Protein AF-A0A7Y3XAJ5-F1 (afdb_monomer_lite)

Radius of gyration: 18.51 Å; chains: 1; bounding box: 49×24×65 Å

pLDDT: mean 74.57, std 16.71, range [30.5, 94.56]

Secondary structure (DSSP, 8-state):
-TTHHHHHHHHHHHHHHHHHHHHTGGGTEEEEEEEE-SSTT--EEEEEEEEEEEEEETTEEEEEEEETTTTEEEEEEGGGEEEEEEEEEEPP---HHHHHHHHHH-SSS--SS--S-------------

InterPro domains:
  IPR026881 WYL domain [PF13280] (28-85)
  IPR051534 CBASS antivirus and pafABC operon-associated protein [PTHR34580] (29-111)

Sequence (129 aa):
MSAYASNLSKIAFQKIECLILLLRPLAGHCLEFDYQSRSEAGDSQRRCAHPQRLLHYRSNWYLLALCERAKALRLFSLDRMINIETTMDPCHRLNATELDEFSLAGFGIFGGKPKDVAHLLFLNMPLGG

Organism: NCBI:txid2732867

Structure (mmCIF, N/CA/C/O backbone):
data_AF-A0A7Y3XAJ5-F1
#
_entry.id   AF-A0A7Y3XAJ5-F1
#
loop_
_atom_site.group_PDB
_atom_site.id
_atom_site.type_symbol
_atom_site.label_atom_id
_atom_site.label_alt_id
_atom_site.label_comp_id
_atom_site.label_asym_id
_atom_site.label_entity_id
_atom_site.label_seq_id
_atom_site.pdbx_PDB_ins_code
_atom_site.Cartn_x
_atom_site.Cartn_y
_atom_site.Cartn_z
_atom_site.occupancy
_atom_site.B_iso_or_equiv
_atom_site.auth_seq_id
_atom_site.auth_comp_id
_atom_site.auth_asym_id
_atom_site.auth_atom_id
_atom_site.pdbx_PDB_model_num
ATOM 1 N N . MET A 1 1 ? 26.992 -4.653 -19.922 1.00 42.34 1 MET A N 1
ATOM 2 C CA . MET A 1 1 ? 26.283 -5.713 -19.160 1.00 42.34 1 MET A CA 1
ATOM 3 C C . MET A 1 1 ? 26.526 -5.684 -17.635 1.00 42.34 1 MET A C 1
ATOM 5 O O . MET A 1 1 ? 26.036 -6.572 -16.956 1.00 42.34 1 MET A O 1
ATOM 9 N N . SER A 1 2 ? 27.183 -4.663 -17.053 1.00 51.50 2 SER A N 1
ATOM 10 C CA . SER A 1 2 ? 27.644 -4.707 -15.643 1.00 51.50 2 SER A CA 1
ATOM 11 C C . SER A 1 2 ? 26.782 -3.950 -14.611 1.00 51.50 2 SER A C 1
ATOM 13 O O . SER A 1 2 ? 26.928 -4.199 -13.420 1.00 51.50 2 SER A O 1
ATOM 15 N N . ALA A 1 3 ? 25.890 -3.043 -15.031 1.00 39.28 3 ALA A N 1
ATOM 16 C CA . ALA A 1 3 ? 25.078 -2.221 -14.115 1.00 39.28 3 ALA A CA 1
ATOM 17 C C . ALA A 1 3 ? 23.664 -2.784 -13.857 1.00 39.28 3 ALA A C 1
ATOM 19 O O . ALA A 1 3 ? 23.052 -2.523 -12.828 1.00 39.28 3 ALA A O 1
ATOM 20 N N . TYR A 1 4 ? 23.135 -3.579 -14.792 1.00 32.66 4 TYR A N 1
ATOM 21 C CA . TYR A 1 4 ? 21.792 -4.157 -14.681 1.00 32.66 4 TYR A CA 1
ATOM 22 C C . TYR A 1 4 ? 21.769 -5.346 -13.711 1.00 32.66 4 TYR A C 1
ATOM 24 O O . TYR A 1 4 ? 20.902 -5.427 -12.849 1.00 32.66 4 TYR A O 1
ATOM 32 N N . ALA A 1 5 ? 22.780 -6.219 -13.781 1.00 30.50 5 ALA A N 1
ATOM 33 C CA . ALA A 1 5 ? 22.932 -7.351 -12.868 1.00 30.50 5 ALA A CA 1
ATOM 34 C C . ALA A 1 5 ? 23.247 -6.914 -11.424 1.00 30.50 5 ALA A C 1
ATOM 36 O O . ALA A 1 5 ? 22.769 -7.541 -10.483 1.00 30.50 5 ALA A O 1
ATOM 37 N N . SER A 1 6 ? 23.994 -5.816 -11.241 1.00 40.12 6 SER A N 1
ATOM 38 C CA . SER A 1 6 ? 24.293 -5.253 -9.915 1.00 40.12 6 SER A CA 1
ATOM 39 C C . SER A 1 6 ? 23.100 -4.519 -9.293 1.00 40.12 6 SER A C 1
ATOM 41 O O . SER A 1 6 ? 22.924 -4.547 -8.077 1.00 40.12 6 SER A O 1
ATOM 43 N N . ASN A 1 7 ? 22.241 -3.906 -10.113 1.00 45.47 7 ASN A N 1
ATOM 44 C CA . ASN A 1 7 ? 20.960 -3.371 -9.654 1.00 45.47 7 ASN A CA 1
ATOM 45 C C . ASN A 1 7 ? 19.964 -4.487 -9.331 1.00 45.47 7 ASN A C 1
ATOM 47 O O . ASN A 1 7 ? 19.308 -4.418 -8.300 1.00 45.47 7 ASN A O 1
ATOM 51 N N . LEU A 1 8 ? 19.885 -5.543 -10.146 1.00 42.75 8 LEU A N 1
ATOM 52 C CA . LEU A 1 8 ? 19.041 -6.710 -9.866 1.00 42.75 8 LEU A CA 1
ATOM 53 C C . LEU A 1 8 ? 19.447 -7.418 -8.571 1.00 42.75 8 LEU A C 1
ATOM 55 O O . LEU A 1 8 ? 18.570 -7.808 -7.804 1.00 42.75 8 LEU A O 1
ATOM 59 N N . SER A 1 9 ? 20.749 -7.547 -8.295 1.00 47.47 9 SER A N 1
ATOM 60 C CA . SER A 1 9 ? 21.222 -8.114 -7.033 1.00 47.47 9 SER A CA 1
ATOM 61 C C . SER A 1 9 ? 20.912 -7.194 -5.851 1.00 47.47 9 SER A C 1
ATOM 63 O O . SER A 1 9 ? 20.347 -7.671 -4.875 1.00 47.47 9 SER A O 1
ATOM 65 N N . LYS A 1 10 ? 21.143 -5.876 -5.947 1.00 49.62 10 LYS A N 1
ATOM 66 C CA . LYS A 1 10 ? 20.713 -4.910 -4.914 1.00 49.62 10 LYS A CA 1
ATOM 67 C C . LYS A 1 10 ? 19.207 -4.949 -4.652 1.00 49.62 10 LYS A C 1
ATOM 69 O O . LYS A 1 10 ? 18.805 -4.998 -3.498 1.00 49.62 10 LYS A O 1
ATOM 74 N N . ILE A 1 11 ? 18.384 -4.988 -5.699 1.00 49.56 11 ILE A N 1
ATOM 75 C CA . ILE A 1 11 ? 16.921 -5.080 -5.598 1.00 49.56 11 ILE A CA 1
ATOM 76 C C . ILE A 1 11 ? 16.510 -6.410 -4.955 1.00 49.56 11 ILE A C 1
ATOM 78 O O . ILE A 1 11 ? 15.626 -6.430 -4.105 1.00 49.56 11 ILE A O 1
ATOM 82 N N . ALA A 1 12 ? 17.147 -7.526 -5.319 1.00 50.03 12 ALA A N 1
ATOM 83 C CA . ALA A 1 12 ? 16.875 -8.830 -4.718 1.00 50.03 12 ALA A CA 1
ATOM 84 C C . ALA A 1 12 ? 17.289 -8.890 -3.235 1.00 50.03 12 ALA A C 1
ATOM 86 O O . ALA A 1 12 ? 16.532 -9.408 -2.418 1.00 50.03 12 ALA A O 1
ATOM 87 N N . PHE A 1 13 ? 18.433 -8.305 -2.866 1.00 49.12 13 PHE A N 1
ATOM 88 C CA . PHE A 1 13 ? 18.877 -8.187 -1.474 1.00 49.12 13 PHE A CA 1
ATOM 89 C C . PHE A 1 13 ? 17.968 -7.262 -0.662 1.00 49.12 13 PHE A C 1
ATOM 91 O O . PHE A 1 13 ? 17.535 -7.644 0.417 1.00 49.12 13 PHE A O 1
ATOM 98 N N . GLN A 1 14 ? 17.580 -6.111 -1.211 1.00 50.66 14 GLN A N 1
ATOM 99 C CA . GLN A 1 14 ? 16.647 -5.184 -0.573 1.00 50.66 14 GLN A CA 1
ATOM 100 C C . GLN A 1 14 ? 15.250 -5.799 -0.419 1.00 50.66 14 GLN A C 1
ATOM 102 O O . GLN A 1 14 ? 14.596 -5.567 0.589 1.00 50.66 14 GLN A O 1
ATOM 107 N N . LYS A 1 15 ? 14.808 -6.655 -1.352 1.00 57.28 15 LYS A N 1
ATOM 108 C CA . LYS A 1 15 ? 13.579 -7.459 -1.220 1.00 57.28 15 LYS A CA 1
ATOM 109 C C . LYS A 1 15 ? 13.671 -8.500 -0.108 1.00 57.28 15 LYS A C 1
ATOM 111 O O . LYS A 1 15 ? 12.702 -8.661 0.624 1.00 57.28 15 LYS A O 1
ATOM 116 N N . ILE A 1 16 ? 14.797 -9.204 0.015 1.00 54.03 16 ILE A N 1
ATOM 117 C CA . ILE A 1 16 ? 15.019 -10.208 1.068 1.00 54.03 16 ILE A CA 1
ATOM 118 C C . ILE A 1 16 ? 15.134 -9.525 2.436 1.00 54.03 16 ILE A C 1
ATOM 120 O O . ILE A 1 16 ? 14.492 -9.969 3.385 1.00 54.03 16 ILE A O 1
ATOM 124 N N . GLU A 1 17 ? 15.852 -8.403 2.525 1.00 55.59 17 GLU A N 1
ATOM 125 C CA . GLU A 1 17 ? 15.883 -7.569 3.725 1.00 55.59 17 GLU A CA 1
ATOM 126 C C . GLU A 1 17 ? 14.506 -7.006 4.045 1.00 55.59 17 GLU A C 1
ATOM 128 O O . GLU A 1 17 ? 14.108 -7.112 5.190 1.00 55.59 17 GLU A O 1
ATOM 133 N N . CYS A 1 18 ? 13.720 -6.522 3.075 1.00 55.22 18 CYS A N 1
ATOM 134 C CA . CYS A 1 18 ? 12.323 -6.142 3.309 1.00 55.22 18 CYS A CA 1
ATOM 135 C C . CYS A 1 18 ? 11.501 -7.312 3.827 1.00 55.22 18 CYS A C 1
ATOM 137 O O . CYS A 1 18 ? 10.707 -7.122 4.728 1.00 55.22 18 CYS A O 1
ATOM 139 N N . LEU A 1 19 ? 11.654 -8.516 3.278 1.00 60.94 19 LEU A N 1
ATOM 140 C CA . LEU A 1 19 ? 10.885 -9.679 3.715 1.00 60.94 19 LEU A CA 1
ATOM 141 C C . LEU A 1 19 ? 11.210 -10.029 5.178 1.00 60.94 19 LEU A C 1
ATOM 143 O O . LEU A 1 19 ? 10.305 -10.251 5.978 1.00 60.94 19 LEU A O 1
ATOM 147 N N . ILE A 1 20 ? 12.494 -9.998 5.547 1.00 56.84 20 ILE A N 1
ATOM 148 C CA . ILE A 1 20 ? 12.991 -10.248 6.910 1.00 56.84 20 ILE A CA 1
ATOM 149 C C . ILE A 1 20 ? 12.623 -9.090 7.859 1.00 56.84 20 ILE A C 1
ATOM 151 O O . ILE A 1 20 ? 12.173 -9.312 8.983 1.00 56.84 20 ILE A O 1
ATOM 155 N N . LEU A 1 21 ? 12.745 -7.849 7.390 1.00 52.81 21 LEU A N 1
ATOM 156 C CA . LEU A 1 21 ? 12.360 -6.613 8.070 1.00 52.81 21 LEU A CA 1
ATOM 157 C C . LEU A 1 21 ? 10.862 -6.349 8.019 1.00 52.81 21 LEU A C 1
ATOM 159 O O . LEU A 1 21 ? 10.461 -5.373 8.611 1.00 52.81 21 LEU A O 1
ATOM 163 N N . LEU A 1 22 ? 10.030 -7.148 7.350 1.00 54.19 22 LEU A N 1
ATOM 164 C CA . LEU A 1 22 ? 8.562 -7.084 7.417 1.00 54.19 22 LEU A CA 1
ATOM 165 C C . LEU A 1 22 ? 8.015 -8.144 8.373 1.00 54.19 22 LEU A C 1
ATOM 167 O O . LEU A 1 22 ? 6.938 -7.969 8.940 1.00 54.19 22 LEU A O 1
ATOM 171 N N . LEU A 1 23 ? 8.804 -9.184 8.650 1.00 55.53 23 LEU A N 1
ATOM 172 C CA . LEU A 1 23 ? 8.536 -10.128 9.731 1.00 55.53 23 LEU A CA 1
ATOM 173 C C . LEU A 1 23 ? 8.713 -9.486 11.126 1.00 55.53 23 LEU A C 1
ATOM 175 O O . LEU A 1 23 ? 8.063 -9.928 12.069 1.00 55.53 23 LEU A O 1
ATOM 179 N N . ARG A 1 24 ? 9.503 -8.404 11.269 1.00 45.62 24 ARG A N 1
ATOM 180 C CA . ARG A 1 24 ? 9.667 -7.637 12.531 1.00 45.62 24 ARG A CA 1
ATOM 181 C C . ARG A 1 24 ? 8.582 -6.568 12.813 1.00 45.62 24 ARG A C 1
ATOM 183 O O . ARG A 1 24 ? 8.108 -6.532 13.935 1.00 45.62 24 ARG A O 1
ATOM 190 N N . PRO A 1 25 ? 8.126 -5.724 11.873 1.00 47.75 25 PRO A N 1
ATOM 191 C CA . PRO A 1 25 ? 7.002 -4.784 11.986 1.00 47.75 25 PRO A CA 1
ATOM 192 C C . PRO A 1 25 ? 5.654 -5.456 12.198 1.00 47.75 25 PRO A C 1
ATOM 194 O O . PRO A 1 25 ? 4.738 -4.849 12.752 1.00 47.75 25 PRO A O 1
ATOM 197 N N . LEU A 1 26 ? 5.532 -6.743 11.853 1.00 52.31 26 LEU A N 1
ATOM 198 C CA . LEU A 1 26 ? 4.429 -7.555 12.356 1.00 52.31 26 LEU A CA 1
ATOM 199 C C . LEU A 1 26 ? 4.396 -7.596 13.901 1.00 52.31 26 LEU A C 1
ATOM 201 O O . LEU A 1 26 ? 3.313 -7.824 14.438 1.00 52.31 26 LEU A O 1
ATOM 205 N N . ALA A 1 27 ? 5.496 -7.252 14.587 1.00 54.09 27 ALA A N 1
ATOM 206 C CA . ALA A 1 27 ? 5.606 -7.003 16.028 1.00 54.09 27 ALA A CA 1
ATOM 207 C C . ALA A 1 27 ? 5.264 -5.561 16.471 1.00 54.09 27 ALA A C 1
ATOM 209 O O . ALA A 1 27 ? 5.489 -5.220 17.627 1.00 54.09 27 ALA A O 1
ATOM 210 N N . GLY A 1 28 ? 4.706 -4.722 15.587 1.00 66.56 28 GLY A N 1
ATOM 211 C CA . GLY A 1 28 ? 4.001 -3.498 15.980 1.00 66.56 28 GLY A CA 1
ATOM 212 C C . GLY A 1 28 ? 4.703 -2.170 15.703 1.00 66.56 28 GLY A C 1
ATOM 213 O O . GLY A 1 28 ? 4.382 -1.229 16.407 1.00 66.56 28 GLY A O 1
ATOM 214 N N . HIS A 1 29 ? 5.580 -2.054 14.699 1.00 82.94 29 HIS A N 1
ATOM 215 C CA . HIS A 1 29 ? 6.301 -0.801 14.399 1.00 82.94 29 HIS A CA 1
ATOM 216 C C . HIS A 1 29 ? 6.043 -0.271 12.987 1.00 82.94 29 HIS A C 1
ATOM 218 O O . HIS A 1 29 ? 5.923 -1.064 12.051 1.00 82.94 29 HIS A O 1
ATOM 224 N N . CYS A 1 30 ? 5.950 1.051 12.819 1.00 89.12 30 CYS A N 1
ATOM 225 C CA . CYS A 1 30 ? 5.747 1.682 11.509 1.00 89.12 30 CYS A CA 1
ATOM 226 C C . CYS A 1 30 ? 6.980 1.574 10.606 1.00 89.12 30 CYS A C 1
ATOM 228 O O . CYS A 1 30 ? 8.108 1.384 11.065 1.00 89.12 30 CYS A O 1
ATOM 230 N N . LEU A 1 31 ? 6.749 1.711 9.298 1.00 89.81 31 LEU A N 1
ATOM 231 C CA . LEU A 1 31 ? 7.812 1.836 8.310 1.00 89.81 31 LEU A CA 1
ATOM 232 C C . LEU A 1 31 ? 7.818 3.224 7.701 1.00 89.81 31 LEU A C 1
ATOM 234 O O . LEU A 1 31 ? 6.783 3.706 7.231 1.00 89.81 31 LEU A O 1
ATOM 238 N N . GLU A 1 32 ? 9.013 3.785 7.598 1.00 92.38 32 GLU A N 1
ATOM 239 C CA . GLU A 1 32 ? 9.281 4.909 6.724 1.00 92.38 32 GLU A CA 1
ATOM 240 C C . GLU A 1 32 ? 10.097 4.488 5.509 1.00 92.38 32 GLU A C 1
ATOM 242 O O . GLU A 1 32 ? 10.967 3.626 5.592 1.00 92.38 32 GLU A O 1
ATOM 247 N N . PHE A 1 33 ? 9.792 5.068 4.352 1.00 90.62 33 PHE A N 1
ATOM 248 C CA . PHE A 1 33 ? 10.494 4.770 3.106 1.00 90.62 33 PHE A CA 1
ATOM 249 C C . PHE A 1 33 ? 10.244 5.842 2.055 1.00 90.62 33 PHE A C 1
ATOM 251 O O . PHE A 1 33 ? 9.209 6.515 2.057 1.00 90.62 33 PHE A O 1
ATOM 258 N N . ASP A 1 34 ? 11.155 5.954 1.098 1.00 92.19 34 ASP A N 1
ATOM 259 C CA . ASP A 1 34 ? 10.907 6.710 -0.122 1.00 92.19 34 ASP A CA 1
ATOM 260 C C . ASP A 1 34 ? 10.237 5.805 -1.151 1.00 92.19 34 ASP A C 1
ATOM 262 O O . ASP A 1 34 ? 10.698 4.700 -1.444 1.00 92.19 34 ASP A O 1
ATOM 266 N N . TYR A 1 35 ? 9.121 6.272 -1.707 1.00 91.75 35 TYR A N 1
ATOM 267 C CA . TYR A 1 35 ? 8.386 5.543 -2.731 1.00 91.75 35 TYR A CA 1
ATOM 268 C C . TYR A 1 35 ? 8.528 6.230 -4.080 1.00 91.75 35 TYR A C 1
ATOM 270 O O . TYR A 1 35 ? 8.008 7.331 -4.281 1.00 91.75 35 TYR A O 1
ATOM 278 N N . GLN A 1 36 ? 9.214 5.572 -5.010 1.00 89.69 36 GLN A N 1
ATOM 279 C CA . GLN A 1 36 ? 9.405 6.078 -6.367 1.00 89.69 36 GLN A CA 1
ATOM 280 C C . GLN A 1 36 ? 8.079 6.076 -7.126 1.00 89.69 36 GLN A C 1
ATOM 282 O O . GLN A 1 36 ? 7.355 5.079 -7.100 1.00 89.69 36 GLN A O 1
ATOM 287 N N . SER A 1 37 ? 7.740 7.171 -7.809 1.00 80.94 37 SER A N 1
ATOM 288 C CA . SER A 1 37 ? 6.573 7.282 -8.694 1.00 80.94 37 SER A CA 1
ATOM 289 C C . SER A 1 37 ? 6.714 6.392 -9.943 1.00 80.94 37 SER A C 1
ATOM 291 O O . SER A 1 37 ? 7.741 5.764 -10.170 1.00 80.94 37 SER A O 1
ATOM 293 N N . ARG A 1 38 ? 5.611 6.201 -10.681 1.00 74.06 38 ARG A N 1
ATOM 294 C CA . ARG A 1 38 ? 5.580 5.361 -11.899 1.00 74.06 38 ARG A CA 1
ATOM 295 C C . ARG A 1 38 ? 5.871 6.198 -13.146 1.00 74.06 38 ARG A C 1
ATOM 297 O O . ARG A 1 38 ? 6.057 5.637 -14.215 1.00 74.06 38 ARG A O 1
ATOM 304 N N . SER A 1 39 ? 5.829 7.518 -12.994 1.00 71.69 39 SER A N 1
ATOM 305 C CA . SER A 1 39 ? 6.119 8.497 -14.028 1.00 71.69 39 SER A CA 1
ATOM 306 C C . SER A 1 39 ? 7.616 8.559 -14.299 1.00 71.69 39 SER A C 1
ATOM 308 O O . SER A 1 39 ? 8.425 8.440 -13.382 1.00 71.69 39 SER A O 1
ATOM 310 N N . GLU A 1 40 ? 7.964 8.824 -15.555 1.00 55.69 40 GLU A N 1
ATOM 311 C CA . GLU A 1 40 ? 9.348 8.978 -16.027 1.00 55.69 40 GLU A CA 1
ATOM 312 C C . GLU A 1 40 ? 10.115 10.105 -15.316 1.00 55.69 40 GLU A C 1
ATOM 314 O O . GLU A 1 40 ? 11.340 10.102 -15.310 1.00 55.69 40 GLU A O 1
ATOM 319 N N . ALA A 1 41 ? 9.404 11.023 -14.650 1.00 62.16 41 ALA A N 1
ATOM 320 C CA . ALA A 1 41 ? 9.974 12.138 -13.896 1.00 62.16 41 ALA A CA 1
ATOM 321 C C . ALA A 1 41 ? 10.844 11.722 -12.692 1.00 62.16 41 ALA A C 1
ATOM 323 O O . ALA A 1 41 ? 11.524 12.566 -12.122 1.00 62.16 41 ALA A O 1
ATOM 324 N N . GLY A 1 42 ? 10.838 10.448 -12.278 1.00 61.09 42 GLY A N 1
ATOM 325 C CA . GLY A 1 42 ? 11.740 9.955 -11.229 1.00 61.09 42 GLY A CA 1
ATOM 326 C C . GLY A 1 42 ? 11.435 10.465 -9.816 1.00 61.09 42 GLY A C 1
ATOM 327 O O . GLY A 1 42 ? 12.156 10.119 -8.883 1.00 61.09 42 GLY A O 1
ATOM 328 N N . ASP A 1 43 ? 10.354 11.227 -9.632 1.00 76.50 43 ASP A N 1
ATOM 329 C CA . ASP A 1 43 ? 9.964 11.750 -8.327 1.00 76.50 43 ASP A CA 1
ATOM 330 C C . ASP A 1 43 ? 9.729 10.610 -7.336 1.00 76.50 43 ASP A C 1
ATOM 332 O O . ASP A 1 43 ? 8.904 9.717 -7.570 1.00 76.50 43 ASP A O 1
ATOM 336 N N . SER A 1 44 ? 10.431 10.653 -6.208 1.00 84.69 44 SER A N 1
ATOM 337 C CA . SER A 1 44 ? 10.140 9.838 -5.037 1.00 84.69 44 SER A CA 1
ATOM 338 C C . SER A 1 44 ? 9.451 10.690 -3.980 1.00 84.69 44 SER A C 1
ATOM 340 O O . SER A 1 44 ? 9.581 11.912 -3.927 1.00 84.69 44 SER A O 1
ATOM 342 N N . GLN A 1 45 ? 8.650 10.049 -3.138 1.00 90.69 45 GLN A N 1
ATOM 343 C CA . GLN A 1 45 ? 8.052 10.731 -2.003 1.00 90.69 45 GLN A CA 1
ATOM 344 C C . GLN A 1 45 ? 8.181 9.875 -0.754 1.00 90.69 45 GLN A C 1
ATOM 346 O O . GLN A 1 45 ? 7.810 8.698 -0.781 1.00 90.69 45 GLN A O 1
ATOM 351 N N . ARG A 1 46 ? 8.603 10.500 0.348 1.00 94.19 46 ARG A N 1
ATOM 352 C CA . ARG A 1 46 ? 8.625 9.870 1.667 1.00 94.19 46 ARG A CA 1
ATOM 353 C C . ARG A 1 46 ? 7.217 9.425 2.071 1.00 94.19 46 ARG A C 1
ATOM 355 O O . ARG A 1 46 ? 6.203 10.081 1.766 1.00 94.19 46 ARG A O 1
ATOM 362 N N . ARG A 1 47 ? 7.144 8.266 2.709 1.00 94.56 47 ARG A N 1
ATOM 363 C CA . ARG A 1 47 ? 5.935 7.625 3.221 1.00 94.56 47 ARG A CA 1
ATOM 364 C C . ARG A 1 47 ? 6.209 7.150 4.636 1.00 94.56 47 ARG A C 1
ATOM 366 O O . ARG A 1 47 ? 7.245 6.542 4.852 1.00 94.56 47 ARG A O 1
ATOM 373 N N . CYS A 1 48 ? 5.246 7.369 5.525 1.00 94.25 48 CYS A N 1
ATOM 374 C CA . CYS A 1 48 ? 5.069 6.582 6.738 1.00 94.25 48 CYS A CA 1
ATOM 375 C C . CYS A 1 48 ? 3.859 5.667 6.516 1.00 94.25 48 CYS A C 1
ATOM 377 O O . CYS A 1 48 ? 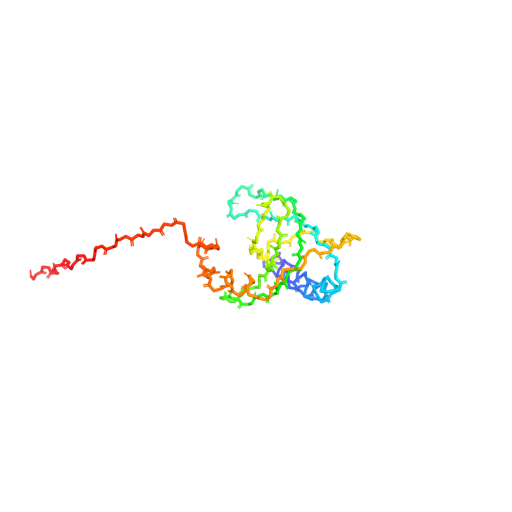2.815 6.109 5.999 1.00 94.25 48 CYS A O 1
ATOM 379 N N . ALA A 1 49 ? 4.012 4.381 6.809 1.00 93.38 49 ALA A N 1
ATOM 380 C CA . ALA A 1 49 ? 2.943 3.415 6.644 1.00 93.38 49 ALA A CA 1
ATOM 381 C C . ALA A 1 49 ? 2.969 2.340 7.731 1.00 93.38 49 ALA A C 1
ATOM 383 O O . ALA A 1 49 ? 4.030 1.837 8.093 1.00 93.38 49 ALA A O 1
ATOM 384 N N . HIS A 1 50 ? 1.780 1.938 8.183 1.00 92.56 50 HIS A N 1
ATOM 385 C CA . HIS A 1 50 ? 1.594 0.838 9.124 1.00 92.56 50 HIS A CA 1
ATOM 386 C C . HIS A 1 50 ? 1.440 -0.480 8.349 1.00 92.56 50 HIS A C 1
ATOM 388 O O . HIS A 1 50 ? 0.392 -0.677 7.710 1.00 92.56 50 HIS A O 1
ATOM 394 N N . PRO A 1 51 ? 2.436 -1.386 8.354 1.00 90.06 51 PRO A N 1
ATOM 395 C CA . PRO A 1 51 ? 2.379 -2.631 7.596 1.00 90.06 51 PRO A CA 1
ATOM 396 C C . PRO A 1 51 ? 1.243 -3.537 8.071 1.00 90.06 51 PRO A C 1
ATOM 398 O O . PRO A 1 51 ? 1.081 -3.765 9.268 1.00 90.06 51 PRO A O 1
ATOM 401 N N . GLN A 1 52 ? 0.470 -4.079 7.126 1.00 88.19 52 GLN A N 1
ATOM 402 C CA . GLN A 1 52 ? -0.629 -5.005 7.420 1.00 88.19 52 GLN A CA 1
ATOM 403 C C . GLN A 1 52 ? -0.336 -6.406 6.889 1.00 88.19 52 GLN A C 1
ATOM 405 O O . GLN A 1 52 ? -0.421 -7.377 7.638 1.00 88.19 52 GLN A O 1
ATOM 410 N N . ARG A 1 53 ? -0.015 -6.524 5.591 1.00 83.75 53 ARG A N 1
ATOM 411 C CA . ARG A 1 53 ? 0.184 -7.813 4.909 1.00 83.75 53 ARG A CA 1
ATOM 412 C C . ARG A 1 53 ? 1.167 -7.702 3.750 1.00 83.75 53 ARG A C 1
ATOM 414 O O . ARG A 1 53 ? 1.217 -6.683 3.064 1.00 83.75 53 ARG A O 1
ATOM 421 N N . LEU A 1 54 ? 1.886 -8.791 3.498 1.00 84.06 54 LEU A N 1
ATOM 422 C CA . LEU A 1 54 ? 2.621 -9.008 2.258 1.00 84.06 54 LEU A CA 1
ATOM 423 C C . LEU A 1 54 ? 1.753 -9.800 1.282 1.00 84.06 54 LEU A C 1
ATOM 425 O O . LEU A 1 54 ? 1.181 -10.824 1.651 1.00 84.06 54 LEU A O 1
ATOM 429 N N . LEU A 1 55 ? 1.668 -9.329 0.042 1.00 80.88 55 LEU A N 1
ATO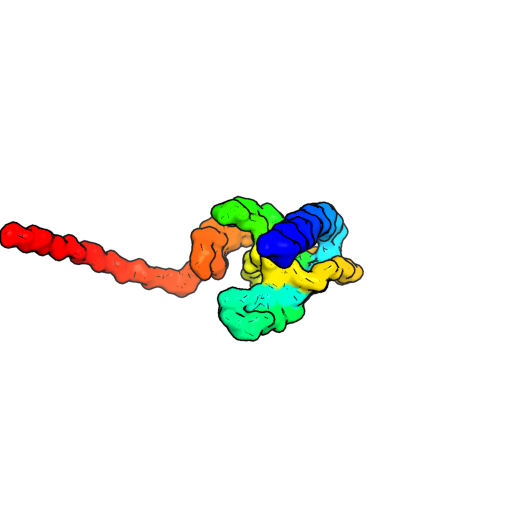M 430 C CA . LEU A 1 55 ? 0.880 -9.946 -1.020 1.00 80.88 55 LEU A CA 1
ATOM 431 C C . LEU A 1 55 ? 1.780 -10.243 -2.217 1.00 80.88 55 LEU A C 1
ATOM 433 O O . LEU A 1 55 ? 2.497 -9.361 -2.689 1.00 80.88 55 LEU A O 1
ATOM 437 N N . HIS A 1 56 ? 1.713 -11.467 -2.733 1.00 80.31 56 HIS A N 1
ATOM 438 C CA . HIS A 1 56 ? 2.354 -11.830 -3.992 1.00 80.31 56 HIS A CA 1
ATOM 439 C C . HIS A 1 56 ? 1.314 -11.836 -5.113 1.00 80.31 56 HIS A C 1
ATOM 441 O O . HIS A 1 56 ? 0.344 -12.591 -5.061 1.00 80.31 56 HIS A O 1
ATOM 447 N N . TYR A 1 57 ? 1.505 -10.992 -6.127 1.00 73.25 57 TYR A N 1
ATOM 448 C CA . TYR A 1 57 ? 0.570 -10.852 -7.241 1.00 73.25 57 TYR A CA 1
ATOM 449 C C . TYR A 1 57 ? 1.298 -10.543 -8.552 1.00 73.25 57 TYR A C 1
ATOM 451 O O . TYR A 1 57 ? 2.159 -9.668 -8.596 1.00 73.25 57 TYR A O 1
ATOM 459 N N . ARG A 1 58 ? 0.946 -11.261 -9.633 1.00 77.00 58 ARG A N 1
ATOM 460 C CA . ARG A 1 58 ? 1.558 -11.159 -10.981 1.00 77.00 58 ARG A CA 1
ATOM 461 C C . ARG A 1 58 ? 3.086 -11.006 -10.934 1.00 77.00 58 ARG A C 1
ATOM 463 O O . ARG A 1 58 ? 3.639 -10.066 -11.503 1.00 77.00 58 ARG A O 1
ATOM 470 N N . SER A 1 59 ? 3.739 -11.919 -10.216 1.00 78.00 59 SER A N 1
ATOM 471 C CA . SER A 1 59 ? 5.202 -11.991 -10.063 1.00 78.00 59 SER A CA 1
ATOM 472 C C . SER A 1 59 ? 5.849 -10.804 -9.337 1.00 78.00 59 SER A C 1
ATOM 474 O O . SER A 1 59 ? 7.060 -10.620 -9.423 1.00 78.00 59 SER A O 1
ATOM 476 N N . ASN A 1 60 ? 5.060 -9.996 -8.626 1.00 80.81 60 ASN A N 1
ATOM 477 C CA . ASN A 1 60 ? 5.535 -8.868 -7.835 1.00 80.81 60 ASN A CA 1
ATOM 478 C C . ASN A 1 60 ? 5.069 -8.997 -6.383 1.00 80.81 60 ASN A C 1
ATOM 480 O O . ASN A 1 60 ? 3.973 -9.491 -6.104 1.00 80.81 60 ASN A O 1
ATOM 484 N N . TRP A 1 61 ? 5.899 -8.520 -5.459 1.00 84.56 61 TRP A N 1
ATOM 485 C CA . TRP A 1 61 ? 5.540 -8.418 -4.050 1.00 84.56 61 TRP A CA 1
ATOM 486 C C . TRP A 1 61 ? 5.043 -7.015 -3.724 1.00 84.56 61 TRP A C 1
ATOM 488 O O . TRP A 1 61 ? 5.648 -6.011 -4.112 1.00 84.56 61 TRP A O 1
ATOM 498 N N . TYR A 1 62 ? 3.953 -6.961 -2.968 1.00 85.56 62 TYR A N 1
ATOM 499 C CA . TYR A 1 62 ? 3.336 -5.733 -2.498 1.00 85.56 62 TYR A CA 1
ATOM 500 C C . TYR A 1 62 ? 3.214 -5.739 -0.981 1.00 85.56 62 TYR A C 1
ATOM 502 O O . TYR A 1 62 ? 2.820 -6.737 -0.378 1.00 85.56 62 TYR A O 1
ATOM 510 N N . LEU A 1 63 ? 3.487 -4.587 -0.382 1.00 87.94 63 LEU A N 1
ATOM 511 C CA . LEU A 1 63 ? 3.114 -4.276 0.982 1.00 87.94 63 LEU A CA 1
ATOM 512 C C . LEU A 1 63 ? 1.728 -3.626 0.971 1.00 87.94 63 LEU A C 1
ATOM 514 O O . LEU A 1 63 ? 1.557 -2.528 0.437 1.00 87.94 63 LEU A O 1
ATOM 518 N N . LEU A 1 64 ? 0.750 -4.287 1.587 1.00 88.69 64 LEU A N 1
ATOM 519 C CA . LEU A 1 64 ? -0.495 -3.652 1.997 1.00 88.69 64 LEU A CA 1
ATOM 520 C C . LEU A 1 64 ? -0.255 -2.937 3.327 1.00 88.69 64 LEU A C 1
ATOM 522 O O . LEU A 1 64 ? 0.074 -3.579 4.327 1.00 88.69 64 LEU A O 1
ATOM 526 N N . ALA A 1 65 ? -0.425 -1.617 3.338 1.00 90.94 65 ALA A N 1
ATOM 527 C CA . ALA A 1 65 ? -0.226 -0.802 4.529 1.00 90.94 65 ALA A CA 1
ATOM 528 C C . ALA A 1 65 ? -1.249 0.332 4.636 1.00 90.94 65 ALA A C 1
ATOM 530 O O . ALA A 1 65 ? -1.706 0.872 3.624 1.00 90.94 65 ALA A O 1
ATOM 531 N N . LEU A 1 66 ? -1.574 0.724 5.870 1.00 91.88 66 LEU A N 1
ATOM 532 C CA . LEU A 1 66 ? -2.283 1.974 6.132 1.00 91.88 66 LEU A CA 1
ATOM 533 C C . LEU A 1 66 ? -1.279 3.116 5.969 1.00 91.88 66 LEU A C 1
ATOM 535 O O . LEU A 1 66 ? -0.317 3.204 6.723 1.00 91.88 66 LEU A O 1
ATOM 539 N N . CYS A 1 67 ? -1.469 3.962 4.961 1.00 93.88 67 CYS A N 1
ATOM 540 C CA . CYS A 1 67 ? -0.576 5.085 4.698 1.00 93.88 67 CYS A CA 1
ATOM 541 C C . CYS A 1 67 ? -1.084 6.335 5.413 1.00 93.88 67 CYS A C 1
ATOM 543 O O . CYS A 1 67 ? -2.185 6.797 5.109 1.00 93.88 67 CYS A O 1
ATOM 545 N N . GLU A 1 68 ? -0.267 6.928 6.284 1.00 94.31 68 GLU A N 1
ATOM 546 C CA . GLU A 1 68 ? -0.653 8.114 7.059 1.00 94.31 68 GLU A CA 1
ATOM 547 C C . GLU A 1 68 ? -0.993 9.301 6.159 1.00 94.31 68 GLU A C 1
ATOM 549 O O . GLU A 1 68 ? -2.052 9.915 6.283 1.00 94.31 68 GLU A O 1
ATOM 554 N N . ARG A 1 69 ? -0.138 9.569 5.165 1.00 92.62 69 ARG A N 1
ATOM 555 C CA . ARG A 1 69 ? -0.343 10.663 4.207 1.00 92.62 69 ARG A CA 1
ATOM 556 C C . ARG A 1 69 ? -1.652 10.519 3.430 1.00 92.62 69 ARG A C 1
ATOM 558 O O . ARG A 1 69 ? -2.316 11.514 3.162 1.00 92.62 69 ARG A O 1
ATOM 565 N N . ALA A 1 70 ? -2.000 9.297 3.025 1.00 90.12 70 ALA A N 1
ATOM 566 C CA . ALA A 1 70 ? -3.234 9.039 2.285 1.00 90.12 70 ALA A CA 1
ATOM 567 C C . ALA A 1 70 ? -4.452 8.849 3.200 1.00 90.12 70 ALA A C 1
ATOM 569 O O . ALA A 1 70 ? -5.568 8.813 2.686 1.00 90.12 70 ALA A O 1
ATOM 570 N N . LYS A 1 71 ? -4.233 8.679 4.511 1.00 93.00 71 LYS A N 1
ATOM 571 C CA . LYS A 1 71 ? -5.235 8.281 5.508 1.00 93.00 71 LYS A CA 1
ATOM 572 C C . LYS A 1 71 ? -6.078 7.083 5.048 1.00 93.00 71 LYS A C 1
ATOM 574 O O . LYS A 1 71 ? -7.289 7.054 5.238 1.00 93.00 71 LYS A O 1
ATOM 579 N N . ALA A 1 72 ? -5.442 6.126 4.370 1.00 90.69 72 ALA A N 1
ATOM 580 C CA . ALA A 1 72 ? -6.117 5.001 3.725 1.00 90.69 72 ALA A CA 1
ATOM 581 C C . ALA A 1 72 ? -5.160 3.834 3.446 1.00 90.69 72 ALA A C 1
ATOM 583 O O . ALA A 1 72 ? -3.941 4.019 3.348 1.00 90.69 72 ALA A O 1
ATOM 584 N N . LEU A 1 73 ? -5.730 2.640 3.257 1.00 90.25 73 LEU A N 1
ATOM 585 C CA . LEU A 1 73 ? -5.004 1.465 2.780 1.00 90.25 73 LEU A CA 1
ATOM 586 C C . LEU A 1 73 ? -4.439 1.695 1.372 1.00 90.25 73 LEU A C 1
ATOM 588 O O . LEU A 1 73 ? -5.112 2.213 0.475 1.00 90.25 73 LEU A O 1
ATOM 592 N N . ARG A 1 74 ? -3.179 1.304 1.178 1.00 89.56 74 ARG A N 1
ATOM 593 C CA . ARG A 1 74 ? -2.456 1.391 -0.093 1.00 89.56 74 ARG A CA 1
ATOM 594 C C . ARG A 1 74 ? -1.600 0.147 -0.309 1.00 89.56 74 ARG A C 1
ATOM 596 O O . ARG A 1 74 ? -1.077 -0.429 0.641 1.00 89.56 74 ARG A O 1
ATOM 603 N N . LEU A 1 75 ? -1.435 -0.214 -1.582 1.00 88.00 75 LEU A N 1
ATOM 604 C CA . LEU A 1 75 ? -0.456 -1.201 -2.029 1.00 88.00 75 LEU A CA 1
ATOM 605 C C . LEU A 1 75 ? 0.814 -0.484 -2.475 1.00 88.00 75 LEU A C 1
ATOM 607 O O . LEU A 1 75 ? 0.782 0.344 -3.392 1.00 88.00 75 LEU A O 1
ATOM 611 N N . PHE A 1 76 ? 1.929 -0.835 -1.851 1.00 87.88 76 PHE A N 1
ATOM 612 C CA . PHE A 1 76 ? 3.259 -0.378 -2.223 1.00 87.88 76 PHE A CA 1
ATOM 613 C C . PHE A 1 76 ? 4.015 -1.533 -2.863 1.00 87.88 76 PHE A C 1
ATOM 615 O O . PHE A 1 76 ? 4.149 -2.596 -2.268 1.00 87.88 76 PHE A O 1
ATOM 622 N N . SER A 1 77 ? 4.485 -1.345 -4.093 1.00 87.88 77 SER A N 1
ATOM 623 C CA . SER A 1 77 ? 5.358 -2.322 -4.748 1.00 87.88 77 SER A CA 1
ATOM 624 C C . SER A 1 77 ? 6.706 -2.320 -4.040 1.00 87.88 77 SER A C 1
ATOM 626 O O . SER A 1 77 ? 7.328 -1.260 -3.974 1.00 87.88 77 SER A O 1
ATOM 628 N N . LEU A 1 78 ? 7.179 -3.474 -3.570 1.00 86.62 78 LEU A N 1
ATOM 629 C CA . LEU A 1 78 ? 8.470 -3.555 -2.872 1.00 86.62 78 LEU A CA 1
ATOM 630 C C . LEU A 1 78 ? 9.623 -3.064 -3.758 1.00 86.62 78 LEU A C 1
ATOM 632 O O . LEU A 1 78 ? 10.491 -2.341 -3.293 1.00 86.62 78 LEU A O 1
ATOM 636 N N . ASP A 1 79 ? 9.565 -3.348 -5.058 1.00 85.19 79 ASP A N 1
ATOM 637 C CA . ASP A 1 79 ? 10.523 -2.901 -6.081 1.00 85.19 79 ASP A CA 1
ATOM 638 C C . ASP A 1 79 ? 10.709 -1.378 -6.163 1.00 85.19 79 ASP A C 1
ATOM 640 O O . ASP A 1 79 ? 11.672 -0.909 -6.759 1.00 85.19 79 ASP A O 1
ATOM 644 N N . ARG A 1 80 ? 9.769 -0.604 -5.612 1.00 87.19 80 ARG A N 1
ATOM 645 C CA . ARG A 1 80 ? 9.750 0.864 -5.677 1.00 87.19 80 ARG A CA 1
ATOM 646 C C . ARG A 1 80 ? 9.979 1.522 -4.320 1.00 87.19 80 ARG A C 1
ATOM 648 O O . ARG A 1 80 ? 9.912 2.748 -4.230 1.00 87.19 80 ARG A O 1
ATOM 655 N N . MET A 1 81 ? 10.189 0.724 -3.277 1.00 88.19 81 MET A N 1
ATOM 656 C CA . MET A 1 81 ? 10.515 1.199 -1.939 1.00 88.19 81 MET A CA 1
ATOM 657 C C . MET A 1 81 ? 12.035 1.258 -1.798 1.00 88.19 81 MET A C 1
ATOM 659 O O . MET A 1 81 ? 12.721 0.259 -2.003 1.00 88.19 81 MET A O 1
ATOM 663 N N . ILE A 1 82 ? 12.557 2.426 -1.439 1.00 87.56 82 ILE A N 1
ATOM 664 C CA . ILE A 1 82 ? 13.981 2.642 -1.166 1.00 87.56 82 ILE A CA 1
ATOM 665 C C . ILE A 1 82 ? 14.138 3.356 0.183 1.00 87.56 82 ILE A C 1
ATOM 667 O O . ILE A 1 82 ? 13.169 3.915 0.696 1.00 87.56 82 ILE A O 1
ATOM 671 N N . ASN A 1 83 ? 15.348 3.336 0.754 1.00 87.62 83 ASN A N 1
ATOM 672 C CA . ASN A 1 83 ? 15.670 3.992 2.033 1.00 87.62 83 ASN A CA 1
ATOM 673 C C . ASN A 1 83 ? 14.682 3.628 3.157 1.00 87.62 83 ASN A C 1
ATOM 675 O O . ASN A 1 83 ? 14.077 4.502 3.779 1.00 87.62 83 ASN A O 1
ATOM 679 N N . ILE A 1 84 ? 14.452 2.325 3.330 1.00 86.38 84 ILE A N 1
ATOM 680 C CA . ILE A 1 84 ? 13.426 1.790 4.226 1.00 86.38 84 ILE A CA 1
ATOM 681 C C . ILE A 1 84 ? 13.978 1.727 5.643 1.00 86.38 84 ILE A C 1
ATOM 683 O O . ILE A 1 84 ? 15.041 1.155 5.876 1.00 86.38 84 ILE A O 1
ATOM 687 N N . GLU A 1 85 ? 13.219 2.261 6.586 1.00 85.69 85 GLU A N 1
ATOM 688 C CA . GLU A 1 85 ? 13.566 2.349 7.996 1.00 85.69 85 GLU A CA 1
ATOM 689 C C . GLU A 1 85 ? 12.369 1.902 8.842 1.00 85.69 85 GLU A C 1
ATOM 691 O O . GLU A 1 85 ? 11.210 2.123 8.487 1.00 85.69 85 GLU A O 1
ATOM 696 N N . THR A 1 86 ? 12.641 1.235 9.964 1.00 85.50 86 THR A N 1
ATOM 697 C CA . THR A 1 86 ? 11.616 0.918 10.970 1.00 85.50 86 THR A CA 1
ATOM 698 C C . THR A 1 86 ? 11.622 2.010 12.026 1.00 85.50 86 THR A C 1
ATOM 700 O O . THR A 1 86 ? 12.691 2.357 12.527 1.00 85.50 86 THR A O 1
ATOM 703 N N . THR A 1 87 ? 10.452 2.541 12.373 1.00 85.00 87 THR A N 1
ATOM 704 C CA . THR A 1 87 ? 10.340 3.549 13.433 1.00 85.00 87 THR A CA 1
ATOM 705 C C . THR A 1 87 ? 10.106 2.894 14.794 1.00 85.00 87 THR A C 1
ATOM 707 O O . THR A 1 87 ? 9.886 1.687 14.894 1.00 85.00 87 THR A O 1
ATOM 710 N N . MET A 1 88 ? 10.162 3.691 15.864 1.00 82.88 88 MET A N 1
ATOM 711 C CA . MET A 1 88 ? 9.755 3.249 17.205 1.00 82.88 88 MET A CA 1
ATOM 712 C C . MET A 1 88 ? 8.248 3.427 17.452 1.00 82.88 88 MET A C 1
ATOM 714 O O . MET A 1 88 ? 7.758 3.072 18.522 1.00 82.88 88 MET A O 1
ATOM 718 N N . ASP A 1 89 ? 7.505 3.958 16.479 1.00 83.06 89 ASP A N 1
ATOM 719 C CA . ASP A 1 89 ? 6.083 4.242 16.641 1.00 83.06 89 ASP A CA 1
ATOM 720 C C . ASP A 1 89 ? 5.240 2.978 16.497 1.00 83.06 89 ASP A C 1
ATOM 722 O O . ASP A 1 89 ? 5.499 2.157 15.607 1.00 83.06 89 ASP A O 1
ATOM 726 N N . PRO A 1 90 ? 4.190 2.830 17.322 1.00 83.69 90 PRO A N 1
ATOM 727 C CA . PRO A 1 90 ? 3.319 1.680 17.252 1.00 83.69 90 PRO A CA 1
ATOM 728 C C . PRO A 1 90 ? 2.522 1.648 15.944 1.00 83.69 90 PRO A C 1
ATOM 730 O O . PRO A 1 90 ? 1.973 2.646 15.476 1.00 83.69 90 PRO A O 1
ATOM 733 N N . CYS A 1 91 ? 2.378 0.453 15.382 1.00 86.88 91 CYS A N 1
ATOM 734 C CA . CYS A 1 91 ? 1.552 0.234 14.208 1.00 86.88 91 CYS A CA 1
ATOM 735 C C . CYS A 1 91 ? 0.070 0.130 14.532 1.00 86.88 91 CYS A C 1
ATOM 737 O O . CYS A 1 91 ? -0.349 -0.729 15.308 1.00 86.88 91 CYS A O 1
ATOM 739 N N . HIS A 1 92 ? -0.744 0.891 13.805 1.00 88.44 92 HIS A N 1
ATOM 740 C CA . HIS A 1 92 ? -2.173 0.635 13.748 1.00 88.44 92 HIS A CA 1
ATOM 741 C C . HIS A 1 92 ? -2.425 -0.644 12.943 1.00 88.44 92 HIS A C 1
ATOM 743 O O . HIS A 1 92 ? -2.031 -0.731 11.779 1.00 88.44 92 HIS A O 1
ATOM 749 N N . ARG A 1 93 ? -3.088 -1.637 13.541 1.00 86.06 93 ARG A N 1
ATOM 750 C CA . ARG A 1 93 ? -3.466 -2.884 12.862 1.00 86.06 93 ARG A CA 1
ATOM 751 C C . ARG A 1 93 ? -4.962 -2.908 12.610 1.00 86.06 93 ARG A C 1
ATOM 753 O O . ARG A 1 93 ? -5.744 -2.720 13.533 1.00 86.06 93 ARG A O 1
ATOM 760 N N . LEU A 1 94 ? -5.330 -3.128 11.355 1.00 87.19 94 LEU A N 1
ATOM 761 C CA . LEU A 1 94 ? -6.724 -3.268 10.950 1.00 87.19 94 LEU A CA 1
ATOM 762 C C . LEU A 1 94 ? -7.184 -4.714 11.123 1.00 87.19 94 LEU A C 1
ATOM 764 O O . LEU A 1 94 ? -6.366 -5.642 11.162 1.00 87.19 94 LEU A O 1
ATOM 768 N N . ASN A 1 95 ? -8.496 -4.912 11.230 1.00 86.69 95 ASN A N 1
ATOM 769 C CA . ASN A 1 95 ? -9.042 -6.253 11.387 1.00 86.69 95 ASN A CA 1
ATOM 770 C C . ASN A 1 95 ? -8.972 -7.045 10.067 1.00 86.69 95 ASN A C 1
ATOM 772 O O . ASN A 1 95 ? -8.799 -6.488 8.981 1.00 86.69 95 ASN A O 1
ATOM 776 N N . ALA A 1 96 ? -9.085 -8.372 10.158 1.00 81.38 96 ALA A N 1
ATOM 777 C CA . ALA A 1 96 ? -8.941 -9.243 8.994 1.00 81.38 96 ALA A CA 1
ATOM 778 C C . ALA A 1 96 ? -9.976 -8.943 7.897 1.00 81.38 96 ALA A C 1
ATOM 780 O O . ALA A 1 96 ? -9.606 -8.916 6.726 1.00 81.38 96 ALA A O 1
ATOM 781 N N . THR A 1 97 ? -11.219 -8.640 8.279 1.00 84.38 97 THR A N 1
ATOM 782 C CA . THR A 1 97 ? -12.321 -8.343 7.357 1.00 84.38 97 THR A CA 1
ATOM 783 C C . THR A 1 97 ? -12.035 -7.108 6.503 1.00 84.38 97 THR A C 1
ATOM 785 O O . THR A 1 97 ? -12.161 -7.167 5.283 1.00 84.38 97 THR A O 1
ATOM 788 N N . GLU A 1 98 ? -11.575 -6.008 7.107 1.00 82.31 98 GLU A N 1
ATOM 789 C CA . GLU A 1 98 ? -11.209 -4.780 6.383 1.00 82.31 98 GLU A CA 1
ATOM 790 C C . GLU A 1 98 ? -10.085 -5.027 5.363 1.00 82.31 98 GLU A C 1
ATOM 792 O O . GLU A 1 98 ? -10.095 -4.500 4.246 1.00 82.31 98 GLU A O 1
ATOM 797 N N . LEU A 1 99 ? -9.106 -5.850 5.743 1.00 83.19 99 LEU A N 1
ATOM 798 C CA . LEU A 1 99 ? -7.976 -6.209 4.889 1.00 83.19 99 LEU A CA 1
ATOM 799 C C . LEU A 1 99 ? -8.389 -7.138 3.743 1.00 83.19 99 LEU A C 1
ATOM 801 O O . LEU A 1 99 ? -7.876 -6.990 2.631 1.00 83.19 99 LEU A O 1
ATOM 805 N N . ASP A 1 100 ? -9.302 -8.073 3.995 1.00 81.19 100 ASP A N 1
ATOM 806 C CA . ASP A 1 100 ? -9.838 -8.984 2.985 1.00 81.19 100 ASP A CA 1
ATOM 807 C C . ASP A 1 100 ? -10.681 -8.217 1.964 1.00 81.19 100 ASP A C 1
ATOM 809 O O . ASP A 1 100 ? -10.453 -8.359 0.764 1.00 81.19 100 ASP A O 1
ATOM 813 N N . GLU A 1 101 ? -11.566 -7.321 2.417 1.00 78.69 101 GLU A N 1
ATOM 814 C CA . GLU A 1 101 ? -12.345 -6.444 1.535 1.00 78.69 101 GLU A CA 1
ATOM 815 C C . GLU A 1 101 ? -11.446 -5.625 0.603 1.00 78.69 101 GLU A C 1
ATOM 817 O O . GLU A 1 101 ? -11.698 -5.539 -0.601 1.00 78.69 101 GLU A O 1
ATOM 822 N N . PHE A 1 102 ? -10.375 -5.031 1.137 1.00 78.00 102 PHE A N 1
ATOM 823 C CA . PHE A 1 102 ? -9.445 -4.245 0.331 1.00 78.00 102 PHE A CA 1
ATOM 824 C C . PHE A 1 102 ? -8.656 -5.116 -0.654 1.00 78.00 102 PHE A C 1
ATOM 826 O O . PHE A 1 102 ? -8.466 -4.725 -1.808 1.00 78.00 102 PHE A O 1
ATOM 833 N N . SER A 1 103 ? -8.203 -6.291 -0.206 1.00 71.00 103 SER A N 1
ATOM 834 C CA . SER A 1 103 ? -7.438 -7.224 -1.038 1.00 71.00 103 SER A CA 1
ATOM 835 C C . SER A 1 103 ? -8.292 -7.756 -2.191 1.00 71.00 103 SER A C 1
ATOM 837 O O . SER A 1 103 ? -7.839 -7.760 -3.328 1.00 71.00 103 SER A O 1
ATOM 839 N N . LEU A 1 104 ? -9.549 -8.124 -1.934 1.00 67.50 104 LEU A N 1
ATOM 840 C CA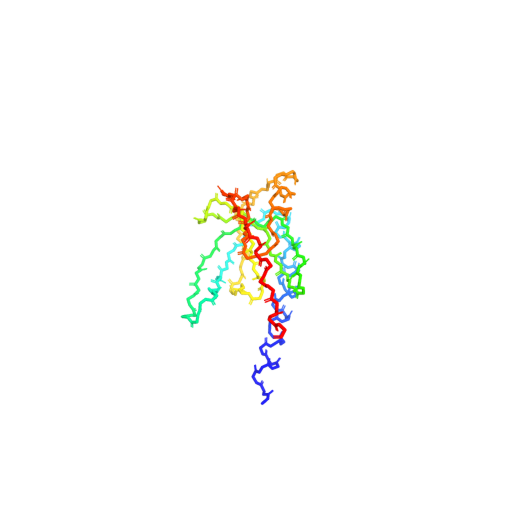 . LEU A 1 104 ? -10.488 -8.607 -2.952 1.00 67.50 104 LEU A CA 1
ATOM 841 C C . LEU A 1 104 ? -10.899 -7.515 -3.950 1.00 67.50 104 LEU A C 1
ATOM 843 O O . LEU A 1 104 ? -11.091 -7.802 -5.129 1.00 67.50 104 LEU A O 1
ATOM 847 N N . ALA A 1 105 ? -11.003 -6.261 -3.501 1.00 60.75 105 ALA A N 1
ATOM 848 C CA . ALA A 1 105 ? -11.381 -5.132 -4.351 1.00 60.75 105 ALA A CA 1
ATOM 849 C C . ALA A 1 105 ? -10.247 -4.630 -5.267 1.00 60.75 105 ALA A C 1
ATOM 851 O O . ALA A 1 105 ? -10.499 -3.857 -6.189 1.00 60.75 105 ALA A O 1
ATOM 852 N N . GLY A 1 106 ? -8.995 -5.020 -5.008 1.00 56.59 106 GLY A N 1
ATOM 853 C CA . GLY A 1 106 ? -7.819 -4.334 -5.539 1.00 56.59 106 GLY A CA 1
ATOM 854 C C . GLY A 1 106 ? -6.783 -5.250 -6.170 1.00 56.59 106 GLY A C 1
ATOM 855 O O . GLY A 1 106 ? -5.645 -5.282 -5.708 1.00 56.59 106 GLY A O 1
ATOM 856 N N . PHE A 1 107 ? -7.125 -5.922 -7.268 1.00 58.12 107 PHE A N 1
ATOM 857 C CA . PHE A 1 107 ? -6.126 -6.564 -8.125 1.00 58.12 107 PHE A CA 1
ATOM 858 C C . PHE A 1 107 ? -6.213 -6.034 -9.562 1.00 58.12 107 PHE A C 1
ATOM 860 O O . PHE A 1 107 ? -7.012 -6.491 -10.372 1.00 58.12 107 PHE A O 1
ATOM 867 N N . GLY A 1 108 ? -5.356 -5.058 -9.896 1.00 54.72 108 GLY A N 1
ATOM 868 C CA . GLY A 1 108 ? -5.299 -4.449 -11.229 1.00 54.72 108 GLY A CA 1
ATOM 869 C C . GLY A 1 108 ? -4.747 -3.020 -11.248 1.00 54.72 108 GLY A C 1
ATOM 870 O O . GLY A 1 108 ? -3.926 -2.637 -10.418 1.00 54.72 108 GLY A O 1
ATOM 871 N N . ILE A 1 109 ? -5.186 -2.236 -12.236 1.00 49.06 109 ILE A N 1
ATOM 872 C CA . ILE A 1 109 ? -4.794 -0.828 -12.456 1.00 49.06 109 ILE A CA 1
ATOM 873 C C . ILE A 1 109 ? -5.365 0.085 -11.352 1.00 49.06 109 ILE A C 1
ATOM 875 O O . ILE A 1 109 ? -4.779 1.117 -11.026 1.00 49.06 109 ILE A O 1
ATOM 879 N N . PHE A 1 110 ? -6.470 -0.335 -10.733 1.00 56.62 110 PHE A N 1
ATOM 880 C CA . PHE A 1 110 ? -7.166 0.374 -9.666 1.00 56.62 110 PHE A CA 1
ATOM 881 C C . PHE A 1 110 ? -7.099 -0.439 -8.371 1.00 56.62 110 PHE A C 1
ATOM 883 O O . PHE A 1 110 ? -7.239 -1.660 -8.390 1.00 56.62 110 PHE A O 1
ATOM 890 N N . GLY A 1 111 ? -6.849 0.240 -7.252 1.00 56.78 111 GLY A N 1
ATOM 891 C CA . GLY A 1 111 ? -6.877 -0.351 -5.916 1.00 56.78 111 GLY A CA 1
ATOM 892 C C . GLY A 1 111 ? -7.910 0.351 -5.041 1.00 56.78 111 GLY A C 1
ATOM 893 O O . GLY A 1 111 ? -8.108 1.561 -5.174 1.00 56.78 111 GLY A O 1
ATOM 894 N N . GLY A 1 112 ? -8.520 -0.404 -4.128 1.00 62.22 112 GLY A N 1
ATOM 895 C CA . GLY A 1 112 ? -9.601 0.063 -3.259 1.00 62.22 112 GLY A CA 1
ATOM 896 C C . GLY A 1 112 ? -10.994 -0.222 -3.825 1.00 62.22 112 GLY A C 1
ATOM 897 O O . GLY A 1 112 ? -11.134 -0.775 -4.912 1.00 62.22 112 GLY A O 1
ATOM 898 N N . LYS A 1 113 ? -12.033 0.145 -3.064 1.00 64.88 113 LYS A N 1
ATOM 899 C CA . LYS A 1 113 ? -13.430 -0.080 -3.464 1.00 64.88 113 LYS A CA 1
ATOM 900 C C . LYS A 1 113 ? -13.743 0.670 -4.774 1.00 64.88 113 LYS A C 1
ATOM 902 O O . LYS A 1 113 ? -13.317 1.823 -4.912 1.00 64.88 113 LYS A O 1
ATOM 907 N N . PRO A 1 114 ? -14.476 0.052 -5.720 1.00 70.31 114 PRO A N 1
ATOM 908 C CA . PRO A 1 114 ? -14.936 0.741 -6.919 1.00 70.31 114 PRO A CA 1
ATOM 909 C C . PRO A 1 114 ? -15.770 1.960 -6.517 1.00 70.31 114 PRO A C 1
ATOM 911 O O . PRO A 1 114 ? -16.611 1.879 -5.624 1.00 70.31 114 PRO A O 1
ATOM 914 N N . LYS A 1 115 ? -15.492 3.101 -7.152 1.00 79.69 115 LYS A N 1
ATOM 915 C CA . LYS A 1 115 ? -16.209 4.360 -6.898 1.00 79.69 115 LYS A CA 1
ATOM 916 C C . LYS A 1 115 ? -17.377 4.582 -7.855 1.00 79.69 115 LYS A C 1
ATOM 918 O O . LYS A 1 115 ? -18.265 5.352 -7.528 1.00 79.69 115 LYS A O 1
ATOM 923 N N . ASP A 1 116 ? -17.354 3.902 -8.997 1.00 78.75 116 ASP A N 1
ATOM 924 C CA . ASP A 1 116 ? -18.294 4.074 -10.100 1.00 78.75 116 ASP A CA 1
ATOM 925 C C . ASP A 1 116 ? -18.465 2.771 -10.887 1.00 78.75 116 ASP A C 1
ATOM 927 O O . ASP A 1 116 ? -17.644 1.851 -10.783 1.00 78.75 116 ASP A O 1
ATOM 931 N N . VAL A 1 117 ? -19.527 2.718 -11.695 1.00 84.94 117 VAL A N 1
ATOM 932 C CA . VAL A 1 117 ? -19.867 1.593 -12.576 1.00 84.94 117 VAL A CA 1
ATOM 933 C C . VAL A 1 117 ? -19.751 2.027 -14.036 1.00 84.94 117 VAL A C 1
ATOM 935 O O . VAL A 1 117 ? -20.318 3.039 -14.439 1.00 84.94 117 VAL A O 1
ATOM 938 N N . ALA A 1 118 ? -19.039 1.239 -14.845 1.00 85.44 118 ALA A N 1
ATOM 939 C CA . ALA A 1 118 ? -18.956 1.439 -16.289 1.00 85.44 118 ALA A CA 1
ATOM 940 C C . ALA A 1 118 ? -19.921 0.494 -17.019 1.00 85.44 118 ALA A C 1
ATOM 942 O O . ALA A 1 118 ? -19.868 -0.721 -16.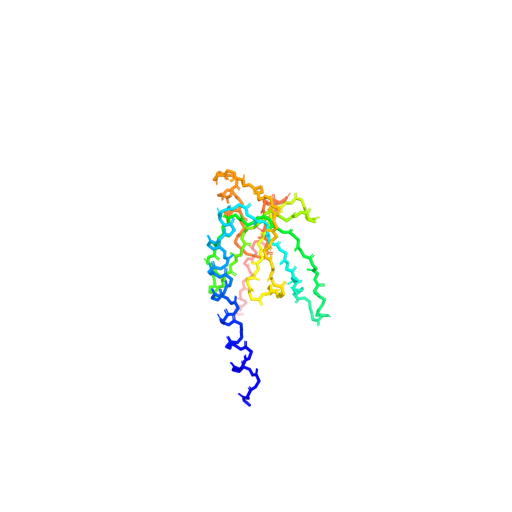830 1.00 85.44 118 ALA A O 1
ATOM 943 N N . HIS A 1 119 ? -20.767 1.047 -17.891 1.00 88.31 119 HIS A N 1
ATOM 944 C CA . HIS A 1 119 ? -21.607 0.273 -18.806 1.00 88.31 119 HIS A CA 1
ATOM 945 C C . HIS A 1 119 ? -20.908 0.166 -20.165 1.00 88.31 119 HIS A C 1
ATOM 947 O O . HIS A 1 119 ? -20.607 1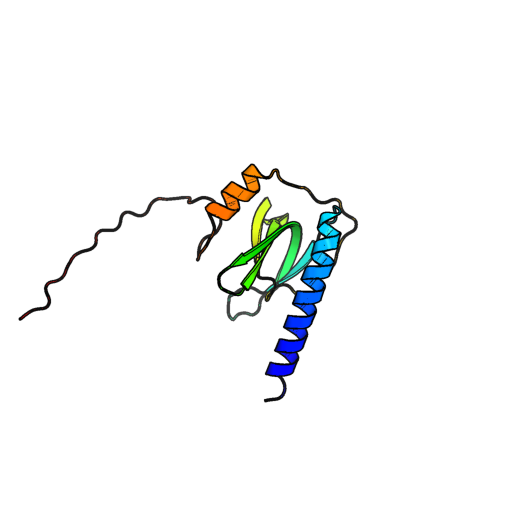.179 -20.793 1.00 88.31 119 HIS A O 1
ATOM 953 N N . LEU A 1 120 ? -20.633 -1.061 -20.611 1.00 88.75 120 LEU A N 1
ATOM 954 C CA . LEU A 1 120 ? -19.937 -1.342 -21.868 1.00 88.75 120 LEU A CA 1
ATOM 955 C C . LEU A 1 120 ? -20.916 -1.945 -22.877 1.00 88.75 120 LEU A C 1
ATOM 957 O O . LEU A 1 120 ? -21.587 -2.930 -22.572 1.00 88.75 120 LEU A O 1
ATOM 961 N N . LEU A 1 121 ? -20.969 -1.380 -24.084 1.00 88.50 121 LEU A N 1
ATOM 962 C CA . LEU A 1 121 ? -21.671 -1.967 -25.223 1.00 88.50 121 LEU A CA 1
ATOM 963 C C . LEU A 1 121 ? -20.633 -2.504 -26.211 1.00 88.50 121 LEU A C 1
ATOM 965 O O . LEU A 1 121 ? -19.874 -1.735 -26.798 1.00 88.50 121 LEU A O 1
ATOM 969 N N . PHE A 1 122 ? -20.607 -3.821 -26.402 1.00 86.38 122 PHE A N 1
ATOM 970 C CA . PHE A 1 122 ? -19.764 -4.457 -27.411 1.00 86.38 122 PHE A CA 1
ATOM 971 C C . PHE A 1 122 ? -20.559 -4.592 -28.706 1.00 86.38 122 PHE A C 1
ATOM 973 O O . PHE A 1 122 ? -21.503 -5.376 -28.787 1.00 86.38 122 PHE A O 1
ATOM 980 N N . LEU A 1 123 ? -20.189 -3.808 -29.715 1.00 86.56 123 LEU A N 1
ATOM 981 C CA . LEU A 1 123 ? -20.764 -3.916 -31.049 1.00 86.56 123 LEU A CA 1
ATOM 982 C C . LEU A 1 123 ? -19.937 -4.910 -31.860 1.00 86.56 123 LEU A C 1
ATOM 984 O O . LEU A 1 123 ? -18.726 -4.747 -31.999 1.00 86.56 123 LEU A O 1
ATOM 988 N N . ASN A 1 124 ? -20.592 -5.931 -32.406 1.00 80.88 124 ASN A N 1
ATOM 989 C CA . ASN A 1 124 ? -19.956 -6.814 -33.370 1.00 80.88 124 ASN A CA 1
ATOM 990 C C . ASN A 1 124 ? -20.005 -6.127 -34.738 1.00 80.88 124 ASN A C 1
ATOM 992 O O . ASN A 1 124 ? -21.082 -5.981 -35.315 1.00 80.88 124 ASN A O 1
ATOM 996 N N . MET A 1 125 ? -18.862 -5.665 -35.241 1.00 76.00 125 MET A N 1
ATOM 997 C CA . MET A 1 125 ? -18.786 -5.168 -36.612 1.00 76.00 125 MET A CA 1
ATOM 998 C C . MET A 1 125 ? -18.616 -6.382 -37.535 1.00 76.00 125 MET A C 1
ATOM 1000 O O . MET A 1 125 ? -17.669 -7.145 -37.336 1.00 76.00 125 MET A O 1
ATOM 1004 N N . PRO A 1 126 ? -19.512 -6.618 -38.510 1.00 74.62 126 PRO A N 1
ATOM 1005 C CA . PRO A 1 126 ? -19.317 -7.706 -39.454 1.00 74.62 126 PRO A CA 1
ATOM 1006 C C . PRO A 1 126 ? -18.042 -7.440 -40.261 1.00 74.62 126 PRO A C 1
ATOM 1008 O O . PRO A 1 126 ? -17.861 -6.354 -40.813 1.00 74.62 126 PRO A O 1
ATOM 1011 N N . LEU A 1 127 ? -17.154 -8.435 -40.316 1.00 68.94 127 LEU A N 1
ATOM 1012 C CA . LEU A 1 127 ? -16.056 -8.454 -41.276 1.00 68.94 127 LEU A CA 1
ATOM 1013 C C . LEU A 1 127 ? -16.704 -8.550 -42.662 1.00 68.94 127 LEU A C 1
ATOM 1015 O O . LEU A 1 127 ? -17.356 -9.549 -42.962 1.00 68.94 127 LEU A O 1
ATOM 1019 N N . GLY A 1 128 ? -16.615 -7.471 -43.441 1.00 70.69 128 GLY A N 1
ATOM 1020 C CA . GLY A 1 128 ? -17.150 -7.418 -44.801 1.00 70.69 128 GLY A CA 1
ATOM 1021 C C . GLY A 1 128 ? -16.601 -8.569 -45.644 1.00 70.69 128 GLY A C 1
ATOM 1022 O O . GLY A 1 128 ? -15.407 -8.865 -45.566 1.00 70.69 128 GLY A O 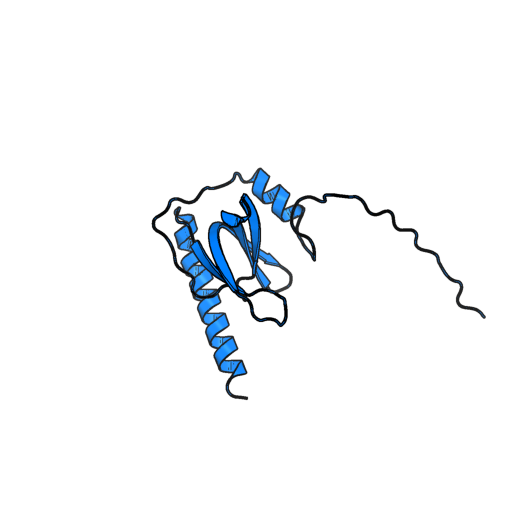1
ATOM 1023 N N . GLY A 1 129 ? -17.504 -9.233 -46.370 1.00 54.91 129 GLY A N 1
ATOM 1024 C CA . GLY A 1 129 ? -17.188 -10.286 -47.338 1.00 54.91 129 GLY A CA 1
ATOM 1025 C C . GLY A 1 129 ? -16.693 -9.753 -48.672 1.00 54.91 129 GLY A C 1
ATOM 1026 O O . GLY A 1 129 ? -16.794 -8.526 -48.901 1.00 54.91 129 GLY A O 1
#

Foldseek 3Di:
DPPVVVVVVVLVVLVVVVVVVLVVLVVFWWKWWWFFDPDPVRDTDIWIWRFEDWDQDPNWIWTFTCTPVVNGTDTGTSSRTHPMDTDPHGGDYDDPVVVVQQVVCQDDPDGDHDPDDDDDDDDDDDPDD